Protein AF-A0AAJ2WB71-F1 (afdb_monomer)

Radius of gyration: 34.2 Å; Cα contacts (8 Å, |Δi|>4): 106; chains: 1; bounding box: 90×61×43 Å

Foldseek 3Di:
DDDPPVNVVVVVVVVVVVVVVVVVCCVVPVPPPPPPPPPPVPVPQDPWDWDDDDDVFWTWTWDDDDNWTWIWIAGRVVRDIDTFTFDPVLRVPDDTPDDDDPPRGD

Solvent-accessible surface area (backbone atoms only — not comparable to full-atom values): 6613 Å² total; per-residue (Å²): 136,84,78,51,67,70,58,55,49,50,51,56,52,49,51,52,53,50,53,51,51,54,53,50,50,49,65,69,69,45,77,80,75,75,80,70,78,74,72,69,74,70,68,76,69,75,76,74,47,74,46,81,63,89,67,99,37,45,40,37,34,44,47,77,56,96,96,42,38,30,42,35,42,32,32,60,85,74,73,44,75,47,77,41,58,31,36,63,70,52,64,7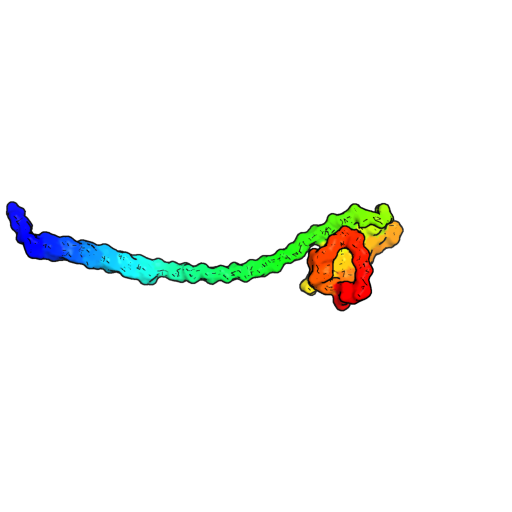0,69,53,61,78,78,60,86,87,59,98,78,48,61,106

Nearest PDB structures (foldseek):
  8vl3-assembly1_A  TM=3.536E-01  e=5.761E+00  synthetic construct

Sequence (106 aa):
MQLNKKVMLGIVIGDILLIFLWALIANITTPKVEVIENVEYIRELPKESYKIDLTDNVIVGKHYAADDYYFVVYNKEKNKGEDHLVKYDVWKSKEIGSQFSKGDEK

pLDDT: mean 70.94, std 14.24, range [37.22, 88.19]

Structure (mmCIF, N/CA/C/O backbone):
data_AF-A0AAJ2WB71-F1
#
_entry.id   AF-A0AAJ2WB71-F1
#
loop_
_atom_site.group_PDB
_atom_site.id
_atom_site.type_symbol
_atom_site.label_atom_id
_atom_site.label_alt_id
_atom_site.label_comp_id
_atom_site.label_asym_id
_atom_site.label_entity_id
_atom_site.label_seq_id
_atom_site.pdbx_PDB_ins_code
_atom_site.Cartn_x
_atom_site.Cartn_y
_atom_site.Cartn_z
_atom_site.occupancy
_atom_site.B_iso_or_equiv
_atom_site.auth_seq_id
_atom_site.auth_comp_id
_atom_site.auth_asym_id
_atom_site.auth_atom_id
_atom_site.pdbx_PDB_model_num
ATOM 1 N N . MET A 1 1 ? 63.178 48.485 -17.482 1.00 56.75 1 MET A N 1
ATOM 2 C CA . MET A 1 1 ? 63.546 47.257 -18.221 1.00 56.75 1 MET A CA 1
ATOM 3 C C . MET A 1 1 ? 62.307 46.806 -18.987 1.00 56.75 1 MET A C 1
ATOM 5 O O . MET A 1 1 ? 61.306 46.521 -18.346 1.00 56.75 1 MET A O 1
ATOM 9 N N . GLN A 1 2 ? 62.293 46.888 -20.322 1.00 68.69 2 GLN A N 1
ATOM 10 C CA . GLN A 1 2 ? 61.111 46.516 -21.114 1.00 68.69 2 GLN A CA 1
ATOM 11 C C . GLN A 1 2 ? 61.093 44.998 -21.306 1.00 68.69 2 GLN A C 1
ATOM 13 O O . GLN A 1 2 ? 62.060 44.428 -21.810 1.00 68.69 2 GLN A O 1
ATOM 18 N N . LEU A 1 3 ? 60.017 44.341 -20.875 1.00 69.88 3 LEU A N 1
ATOM 19 C CA . LEU A 1 3 ? 59.866 42.902 -21.048 1.00 69.88 3 LEU A CA 1
ATOM 20 C C . LEU A 1 3 ? 59.692 42.594 -22.542 1.00 69.88 3 LEU A C 1
ATOM 22 O O . LEU A 1 3 ? 58.840 43.180 -23.211 1.00 69.88 3 LEU A O 1
ATOM 26 N N . ASN A 1 4 ? 60.518 41.692 -23.074 1.00 85.44 4 ASN A N 1
ATOM 27 C CA . ASN A 1 4 ? 60.465 41.302 -24.480 1.00 85.44 4 ASN A CA 1
ATOM 28 C C . ASN A 1 4 ? 59.064 40.761 -24.813 1.00 85.44 4 ASN A C 1
ATOM 30 O O . ASN A 1 4 ? 58.568 39.872 -24.127 1.00 85.44 4 ASN A O 1
ATOM 34 N N . LYS A 1 5 ? 58.439 41.263 -25.885 1.00 78.06 5 LYS A N 1
ATOM 35 C CA . LYS A 1 5 ? 57.092 40.849 -26.313 1.00 78.06 5 LYS A CA 1
ATOM 36 C C . LYS A 1 5 ? 56.957 39.329 -26.489 1.00 78.06 5 LYS A C 1
ATOM 38 O O . LYS A 1 5 ? 55.903 38.787 -26.184 1.00 78.06 5 LYS A O 1
ATOM 43 N N . LYS A 1 6 ? 58.019 38.627 -26.910 1.00 82.62 6 LYS A N 1
ATOM 44 C CA . LYS A 1 6 ? 58.035 37.153 -27.003 1.00 82.62 6 LYS A CA 1
ATOM 45 C C . LYS A 1 6 ? 58.011 36.478 -25.628 1.00 82.62 6 LYS A C 1
ATOM 47 O O . LYS A 1 6 ? 57.375 35.445 -25.470 1.00 82.62 6 LYS A O 1
ATOM 52 N N . VAL A 1 7 ? 58.671 37.080 -24.638 1.00 79.81 7 VAL A N 1
ATOM 53 C CA . VAL A 1 7 ? 58.681 36.609 -23.242 1.00 79.81 7 VAL A CA 1
ATOM 54 C C . VAL A 1 7 ? 57.328 36.878 -22.587 1.00 79.81 7 VAL A C 1
ATOM 56 O O . VAL A 1 7 ? 56.778 35.995 -21.945 1.00 79.81 7 VAL A O 1
ATOM 59 N N . MET A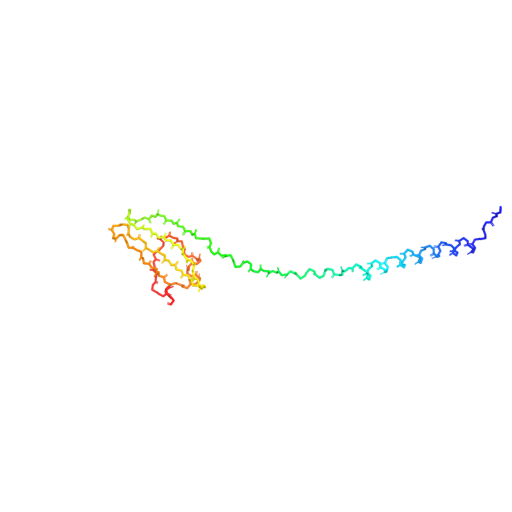 1 8 ? 56.745 38.055 -22.825 1.00 82.00 8 MET A N 1
ATOM 60 C CA . MET A 1 8 ? 55.395 38.393 -22.368 1.00 82.00 8 MET A CA 1
ATOM 61 C C . MET A 1 8 ? 54.346 37.438 -22.956 1.00 82.00 8 MET A C 1
ATOM 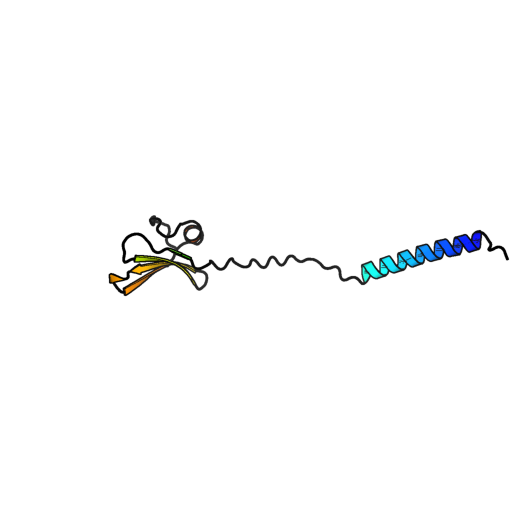63 O O . MET A 1 8 ? 53.499 36.937 -22.229 1.00 82.00 8 MET A O 1
ATOM 67 N N . LEU A 1 9 ? 54.445 37.125 -24.252 1.00 81.88 9 LEU A N 1
ATOM 68 C CA . LEU A 1 9 ? 53.563 36.161 -24.908 1.00 81.88 9 LEU A CA 1
ATOM 69 C C . LEU A 1 9 ? 53.739 34.741 -24.346 1.00 81.88 9 LEU A C 1
ATOM 71 O O . LEU A 1 9 ? 52.752 34.043 -24.144 1.00 81.88 9 LEU A O 1
ATOM 75 N N . GLY A 1 10 ? 54.977 34.333 -24.056 1.00 83.25 10 GLY A N 1
ATOM 76 C CA . GLY A 1 10 ? 55.265 33.040 -23.434 1.00 83.25 10 GLY A CA 1
ATOM 77 C C . GLY A 1 10 ? 54.639 32.890 -22.045 1.00 83.25 10 GLY A C 1
ATOM 78 O O . GLY A 1 10 ? 54.098 31.831 -21.746 1.00 83.25 10 GLY A O 1
ATOM 79 N N . ILE A 1 11 ? 54.649 33.955 -21.236 1.00 84.38 11 ILE A N 1
ATOM 80 C CA . ILE A 1 11 ? 53.999 33.975 -19.914 1.00 84.38 11 ILE A CA 1
ATOM 81 C C . ILE A 1 11 ? 52.483 33.840 -20.068 1.00 84.38 11 ILE A C 1
ATOM 83 O O . ILE A 1 11 ? 51.892 32.952 -19.469 1.00 84.38 11 ILE A O 1
ATOM 87 N N . VAL A 1 12 ? 51.869 34.638 -20.948 1.00 85.19 12 VAL A N 1
ATOM 88 C CA . VAL A 1 12 ? 50.415 34.596 -21.178 1.00 85.19 12 VAL A CA 1
ATOM 89 C C . VAL A 1 12 ? 49.961 33.217 -21.670 1.00 85.19 12 VAL A C 1
ATOM 91 O O . VAL A 1 12 ? 48.962 32.688 -21.194 1.00 85.19 12 VAL A O 1
ATOM 94 N N . ILE A 1 13 ? 50.702 32.603 -22.597 1.00 85.94 13 ILE A N 1
ATOM 95 C CA . ILE A 1 13 ? 50.395 31.250 -23.082 1.00 85.94 13 ILE A CA 1
ATOM 96 C C . ILE A 1 13 ? 50.599 30.214 -21.969 1.00 85.94 13 ILE A C 1
ATOM 98 O O . ILE A 1 13 ? 49.780 29.307 -21.827 1.00 85.94 13 ILE A O 1
ATOM 102 N N . GLY A 1 14 ? 51.661 30.352 -21.171 1.00 85.56 14 GLY A N 1
ATOM 103 C CA . GLY A 1 14 ? 51.930 29.484 -20.026 1.00 85.56 14 GLY A CA 1
ATOM 104 C C . GLY A 1 14 ? 50.805 29.517 -18.991 1.00 85.56 14 GLY A C 1
ATOM 105 O O . GLY A 1 14 ? 50.345 28.460 -18.566 1.00 85.56 14 GLY A O 1
ATOM 106 N N . ASP A 1 15 ? 50.304 30.708 -18.662 1.00 83.44 15 ASP A N 1
ATOM 107 C CA . ASP A 1 15 ? 49.196 30.893 -17.720 1.00 83.44 15 ASP A CA 1
ATOM 108 C C . ASP A 1 15 ? 47.896 30.271 -18.245 1.00 83.44 15 ASP A C 1
ATOM 110 O O . ASP A 1 15 ? 47.187 29.585 -17.506 1.00 83.44 15 ASP A O 1
ATOM 114 N N . ILE A 1 16 ? 47.605 30.434 -19.541 1.00 86.81 16 ILE A N 1
ATOM 115 C CA . ILE A 1 16 ? 46.437 29.809 -20.179 1.00 86.81 16 ILE A CA 1
ATOM 116 C C . ILE A 1 16 ? 46.534 28.281 -20.093 1.00 86.81 16 ILE A C 1
ATOM 118 O O . ILE A 1 16 ? 45.573 27.624 -19.689 1.00 86.81 16 ILE A O 1
ATOM 122 N N . LEU A 1 17 ? 47.694 27.705 -20.424 1.00 88.19 17 LEU A N 1
ATOM 123 C CA . LEU A 1 17 ? 47.917 26.259 -20.339 1.00 88.19 17 LEU A CA 1
ATOM 124 C C . LEU A 1 17 ? 47.793 25.741 -18.902 1.00 88.19 17 LEU A C 1
ATOM 126 O O . LEU A 1 17 ? 47.241 24.661 -18.691 1.00 88.19 17 LEU A O 1
ATOM 130 N N . LEU A 1 18 ? 48.252 26.519 -17.918 1.00 87.75 18 LEU A N 1
ATOM 131 C CA . LEU A 1 18 ? 48.118 26.179 -16.507 1.00 87.75 18 LEU A CA 1
ATOM 132 C C . LEU A 1 18 ? 46.638 26.099 -16.104 1.00 87.75 18 LEU A C 1
ATOM 134 O O . LEU A 1 18 ? 46.225 25.105 -15.511 1.00 87.75 18 LEU A O 1
ATOM 138 N N . ILE A 1 19 ? 45.820 27.086 -16.487 1.00 85.94 19 ILE A N 1
ATOM 139 C CA . ILE A 1 19 ? 44.368 27.095 -16.223 1.00 85.94 19 ILE A CA 1
ATOM 140 C C . ILE A 1 19 ? 43.684 25.874 -16.856 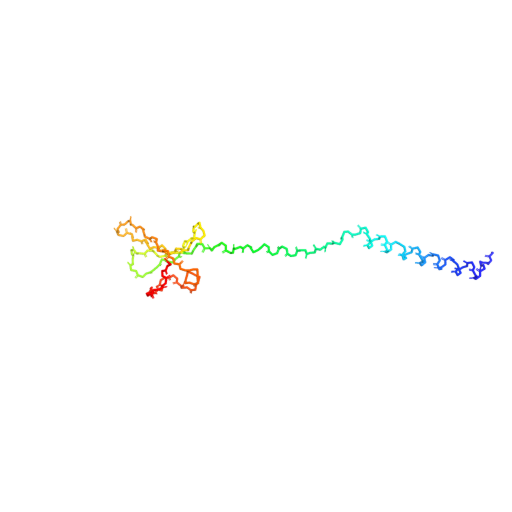1.00 85.94 19 ILE A C 1
ATOM 142 O O . ILE A 1 19 ? 42.869 25.216 -16.205 1.00 85.94 19 ILE A O 1
ATOM 146 N N . PHE A 1 20 ? 44.047 25.523 -18.095 1.00 82.31 20 PHE A N 1
ATOM 147 C CA . PHE A 1 20 ? 43.533 24.316 -18.752 1.00 82.31 20 PHE A CA 1
ATOM 148 C C . PHE A 1 20 ? 43.916 23.032 -18.006 1.00 82.31 20 PHE A C 1
ATOM 150 O O . PHE A 1 20 ? 43.088 22.128 -17.883 1.00 82.31 20 PHE A O 1
ATOM 157 N N . LEU A 1 21 ? 45.138 22.955 -17.473 1.00 84.19 21 LEU A N 1
ATOM 158 C CA . LEU A 1 21 ? 45.592 21.809 -16.686 1.00 84.19 21 LEU A CA 1
ATOM 159 C C . LEU A 1 21 ? 44.782 21.663 -15.389 1.00 84.19 21 LEU A C 1
ATOM 161 O O . LEU A 1 21 ? 44.354 20.561 -15.053 1.00 84.19 21 LEU A O 1
ATOM 165 N N . TRP A 1 22 ? 44.510 22.774 -14.698 1.00 81.00 22 TRP A N 1
ATOM 166 C CA . TRP A 1 22 ? 43.660 22.791 -13.503 1.00 81.00 22 TRP A CA 1
ATOM 167 C C . TRP A 1 22 ? 42.227 22.342 -13.806 1.00 81.00 22 TRP A C 1
ATOM 169 O O . TRP A 1 22 ? 41.669 21.542 -13.055 1.00 81.00 22 TRP A O 1
ATOM 179 N N . ALA A 1 23 ? 41.652 22.791 -14.925 1.00 78.75 23 ALA A N 1
ATOM 180 C CA . ALA A 1 23 ? 40.320 22.370 -15.356 1.00 78.75 23 ALA A CA 1
ATOM 181 C C . ALA A 1 23 ? 40.263 20.869 -15.697 1.00 78.75 23 ALA A C 1
ATOM 183 O O . ALA A 1 23 ? 39.302 20.187 -15.339 1.00 78.75 23 ALA A O 1
ATOM 184 N N . LEU A 1 24 ? 41.306 20.332 -16.341 1.00 79.81 24 LEU A N 1
ATOM 185 C CA . LEU A 1 24 ? 41.431 18.900 -16.632 1.00 79.81 24 LEU A CA 1
ATOM 186 C C . LEU A 1 24 ? 41.539 18.064 -15.357 1.00 79.81 24 LEU A C 1
ATOM 188 O O . LEU A 1 24 ? 40.840 17.060 -15.233 1.00 79.81 24 LEU A O 1
ATOM 192 N N . ILE A 1 25 ? 42.379 18.488 -14.407 1.00 80.00 25 ILE A N 1
ATOM 193 C CA . ILE A 1 25 ? 42.525 17.809 -13.115 1.00 80.00 25 ILE A CA 1
ATOM 194 C C . ILE A 1 25 ? 41.181 17.803 -12.390 1.00 80.00 25 ILE A C 1
ATOM 196 O O . ILE A 1 25 ? 40.737 16.733 -11.995 1.00 80.00 25 ILE A O 1
ATOM 200 N N . ALA A 1 26 ? 40.499 18.949 -12.295 1.00 70.62 26 ALA A N 1
ATOM 201 C CA . ALA A 1 26 ? 39.180 19.039 -11.675 1.00 70.62 26 ALA A CA 1
ATOM 202 C C . ALA A 1 26 ? 38.161 18.102 -12.342 1.00 70.62 26 ALA A C 1
ATOM 204 O O . ALA A 1 26 ? 37.419 17.418 -11.651 1.00 70.62 26 ALA A O 1
ATOM 205 N N . ASN A 1 27 ? 38.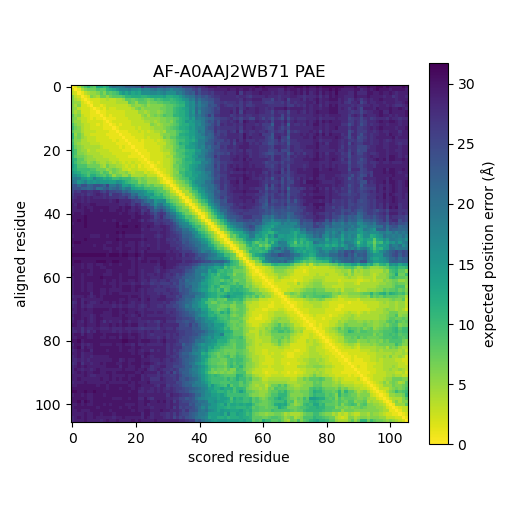148 18.000 -13.671 1.00 74.94 27 ASN A N 1
ATOM 206 C CA . ASN A 1 27 ? 37.241 17.100 -14.386 1.00 74.94 27 ASN A CA 1
ATOM 207 C C . ASN A 1 27 ? 37.549 15.600 -14.174 1.00 74.94 27 ASN A C 1
ATOM 209 O O . ASN A 1 27 ? 36.642 14.776 -14.252 1.00 74.94 27 ASN A O 1
ATOM 213 N N . ILE A 1 28 ? 38.813 15.235 -13.925 1.00 75.06 28 ILE A N 1
ATOM 214 C CA . ILE A 1 28 ? 39.223 13.845 -13.645 1.00 75.06 28 ILE A CA 1
ATOM 215 C C . ILE A 1 28 ? 38.996 13.489 -12.171 1.00 75.06 28 ILE A C 1
ATOM 217 O O . ILE A 1 28 ? 38.585 12.371 -11.868 1.00 75.06 28 ILE A O 1
ATOM 221 N N . THR A 1 29 ? 39.292 14.414 -11.255 1.00 70.75 29 THR A N 1
ATOM 222 C CA . THR A 1 29 ? 39.201 14.179 -9.807 1.00 70.75 29 THR A CA 1
ATOM 223 C C . THR A 1 29 ? 37.803 14.400 -9.258 1.00 70.75 29 THR A C 1
ATOM 225 O O . THR A 1 29 ? 37.491 13.861 -8.197 1.00 70.75 29 THR A O 1
ATOM 228 N N . THR A 1 30 ? 36.952 15.159 -9.954 1.00 70.81 30 THR A N 1
ATOM 229 C CA . THR A 1 30 ? 35.543 15.262 -9.582 1.00 70.81 30 THR A CA 1
ATOM 230 C C . THR A 1 30 ? 34.902 13.904 -9.842 1.00 70.81 30 THR A C 1
ATOM 232 O O . THR A 1 30 ? 34.872 13.462 -10.995 1.00 70.81 30 THR A O 1
ATOM 235 N N . PRO A 1 31 ? 34.397 13.217 -8.803 1.00 58.31 31 PRO A N 1
ATOM 236 C CA . PRO A 1 31 ? 33.658 11.988 -9.006 1.00 58.31 31 PRO A CA 1
ATOM 237 C C . PRO A 1 31 ? 32.494 12.312 -9.937 1.00 58.31 31 PRO A C 1
ATOM 239 O O . PRO A 1 31 ? 31.674 13.183 -9.640 1.00 58.31 31 PRO A O 1
ATOM 242 N N . LYS A 1 32 ? 32.448 11.644 -11.093 1.00 59.97 32 LYS A N 1
ATOM 243 C CA . LYS A 1 32 ? 31.270 11.677 -11.953 1.00 59.97 32 LYS A CA 1
ATOM 244 C C . LYS A 1 32 ? 30.147 11.074 -11.130 1.00 59.97 32 LYS A C 1
ATOM 246 O O . LYS A 1 32 ? 30.086 9.860 -10.959 1.00 59.97 32 LYS A O 1
ATOM 251 N N . VAL A 1 33 ? 29.318 11.938 -10.558 1.00 54.16 33 VAL A N 1
ATOM 252 C CA . VAL A 1 33 ? 28.066 11.530 -9.944 1.00 54.16 33 VAL A CA 1
ATOM 253 C C . VAL A 1 33 ? 27.212 11.049 -11.106 1.00 54.16 33 VAL A C 1
ATOM 255 O O . VAL A 1 33 ? 26.537 11.834 -11.767 1.00 54.16 33 VAL A O 1
ATOM 258 N N . GLU A 1 34 ? 27.302 9.758 -11.417 1.00 45.53 34 GLU A N 1
ATOM 259 C CA . GLU A 1 34 ? 26.176 9.084 -12.032 1.00 45.53 34 GLU A CA 1
ATOM 260 C C . GLU A 1 34 ? 25.041 9.261 -11.035 1.00 45.53 34 GLU A C 1
ATOM 262 O O . GLU A 1 34 ? 25.017 8.646 -9.967 1.00 45.53 34 GLU A O 1
ATOM 267 N N . VAL A 1 35 ? 24.132 10.181 -11.353 1.00 44.91 35 VAL A N 1
ATOM 268 C CA . VAL A 1 35 ? 22.802 10.168 -10.766 1.00 44.91 35 VAL A CA 1
ATOM 269 C C . VAL A 1 35 ? 22.165 8.909 -11.330 1.00 44.91 35 VAL A C 1
ATOM 271 O O . VAL A 1 35 ? 21.456 8.926 -12.331 1.00 44.91 35 VAL A O 1
ATOM 274 N N . ILE A 1 36 ? 22.511 7.778 -10.722 1.00 43.31 36 ILE A N 1
ATOM 275 C CA . ILE A 1 36 ? 21.680 6.600 -10.765 1.00 43.31 36 ILE A CA 1
ATOM 276 C C . ILE A 1 36 ? 20.448 7.085 -10.019 1.00 43.31 36 ILE A C 1
ATOM 278 O O . ILE A 1 36 ? 20.446 7.156 -8.788 1.00 43.31 36 ILE A O 1
ATOM 282 N N . GLU A 1 37 ? 19.437 7.530 -10.765 1.00 39.69 37 GLU A N 1
ATOM 283 C CA . GLU A 1 37 ? 18.077 7.528 -10.264 1.00 39.69 37 GLU A CA 1
ATOM 284 C C . GLU A 1 37 ? 17.795 6.067 -9.909 1.00 39.69 37 GLU A C 1
ATOM 286 O O . GLU A 1 37 ? 17.230 5.297 -10.682 1.00 39.69 37 GLU A O 1
ATOM 291 N N . ASN A 1 38 ? 18.226 5.658 -8.715 1.00 39.00 38 ASN A N 1
ATOM 292 C CA . ASN A 1 38 ? 17.515 4.659 -7.962 1.00 39.00 38 ASN A CA 1
ATOM 293 C C . ASN A 1 38 ? 16.169 5.319 -7.702 1.00 39.00 38 ASN A C 1
ATOM 295 O O . ASN A 1 38 ? 15.931 5.915 -6.653 1.00 39.00 38 ASN A O 1
ATOM 299 N N . VAL A 1 39 ? 15.296 5.240 -8.708 1.00 46.28 39 VAL A N 1
ATOM 300 C CA . VAL A 1 39 ? 13.863 5.202 -8.500 1.00 46.28 39 VAL A CA 1
ATOM 301 C C . VAL A 1 39 ? 13.666 3.922 -7.709 1.00 46.28 39 VAL A C 1
ATOM 303 O O . VAL A 1 39 ? 13.325 2.862 -8.232 1.00 46.28 39 VAL A O 1
ATOM 306 N N . GLU A 1 40 ? 13.976 4.008 -6.419 1.00 37.22 40 GLU A N 1
ATOM 307 C CA . GLU A 1 40 ? 13.335 3.188 -5.432 1.00 37.22 40 GLU A CA 1
ATOM 308 C C . GLU A 1 40 ? 11.868 3.513 -5.677 1.00 37.22 40 GLU A C 1
ATOM 310 O O . GLU A 1 40 ? 11.378 4.593 -5.339 1.00 37.22 40 GLU A O 1
ATOM 315 N N . TYR A 1 41 ? 11.194 2.633 -6.422 1.00 38.69 41 TYR A N 1
ATOM 316 C CA . TYR A 1 41 ? 9.756 2.554 -6.364 1.00 38.69 41 TYR A CA 1
ATOM 317 C C . TYR A 1 41 ? 9.505 2.295 -4.889 1.00 38.69 41 TYR A C 1
ATOM 319 O O . TYR A 1 41 ? 9.507 1.152 -4.430 1.00 3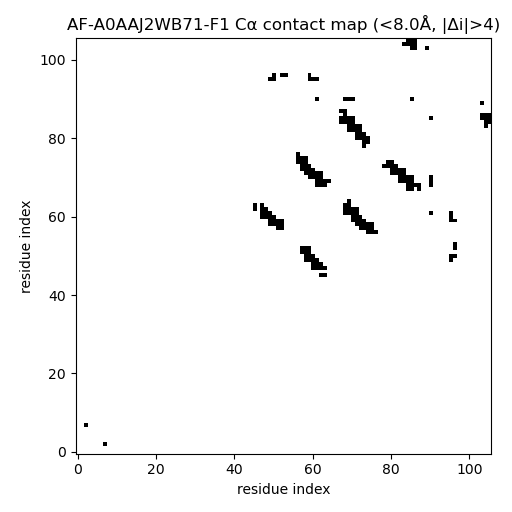8.69 41 TYR A O 1
ATOM 327 N N . ILE A 1 42 ? 9.323 3.379 -4.137 1.00 39.62 42 ILE A N 1
ATOM 328 C CA . ILE A 1 42 ? 8.501 3.367 -2.956 1.00 39.62 42 ILE A CA 1
ATOM 329 C C . ILE A 1 42 ? 7.211 2.825 -3.545 1.00 39.62 42 ILE A C 1
ATOM 331 O O . ILE A 1 42 ? 6.463 3.559 -4.191 1.00 39.62 42 ILE A O 1
ATOM 335 N N . ARG A 1 43 ? 7.012 1.497 -3.465 1.00 42.44 43 ARG A N 1
ATOM 336 C CA . ARG A 1 43 ? 5.681 0.921 -3.571 1.00 42.44 43 ARG A CA 1
ATOM 337 C C . ARG A 1 43 ? 4.897 1.850 -2.684 1.00 42.44 43 ARG A C 1
ATOM 339 O O . ARG A 1 43 ? 5.226 1.937 -1.501 1.00 42.44 43 ARG A O 1
ATOM 346 N N . GLU A 1 44 ? 4.001 2.633 -3.273 1.00 46.94 44 GLU A N 1
ATOM 347 C CA . GLU A 1 44 ? 3.059 3.420 -2.508 1.00 46.94 44 GLU A CA 1
ATOM 348 C C . GLU A 1 44 ? 2.346 2.378 -1.661 1.00 46.94 44 GLU A C 1
ATOM 350 O O . GLU A 1 44 ? 1.458 1.674 -2.147 1.00 46.94 44 GLU A O 1
ATOM 355 N N . LEU A 1 45 ? 2.866 2.158 -0.449 1.00 47.91 45 LEU A N 1
ATOM 356 C CA . LEU A 1 45 ? 2.318 1.195 0.471 1.00 47.91 45 LEU A CA 1
ATOM 357 C C . LEU A 1 45 ? 0.923 1.731 0.678 1.00 47.91 45 LEU A C 1
ATOM 359 O O . LEU A 1 45 ? 0.783 2.908 1.046 1.00 47.91 45 LEU A O 1
ATOM 363 N N . PRO A 1 46 ? -0.088 0.956 0.281 1.00 52.69 46 PRO A N 1
ATOM 364 C CA . PRO A 1 46 ? -1.366 1.560 0.065 1.00 52.69 46 PRO A CA 1
ATOM 365 C C . PRO A 1 46 ? -1.843 2.143 1.386 1.00 52.69 46 PRO A C 1
ATOM 367 O O . PRO A 1 46 ? -1.924 1.424 2.379 1.00 52.69 46 PRO A O 1
ATOM 370 N N . LYS A 1 47 ? -2.072 3.461 1.427 1.00 53.25 47 LYS A N 1
ATOM 371 C CA . LYS A 1 47 ? -2.571 4.107 2.640 1.00 53.25 47 LYS A CA 1
ATOM 372 C C . LYS A 1 47 ? -3.873 3.408 3.006 1.00 53.25 47 LYS A C 1
ATOM 374 O O . LYS A 1 47 ? -4.836 3.466 2.235 1.00 53.25 47 LYS A O 1
ATOM 379 N N . GLU A 1 48 ? -3.872 2.730 4.151 1.00 54.50 48 GLU A N 1
ATOM 380 C CA . GLU A 1 48 ? -5.073 2.119 4.699 1.00 54.50 48 GLU A CA 1
ATOM 381 C C . GLU A 1 48 ? -6.130 3.216 4.793 1.00 54.50 48 GLU A C 1
ATOM 383 O O . GLU A 1 48 ? -5.954 4.244 5.450 1.00 54.50 48 GLU A O 1
ATOM 388 N N . SER A 1 49 ? -7.191 3.040 4.019 1.00 56.69 49 SER A N 1
ATOM 389 C CA . SER A 1 49 ? -8.282 3.993 3.921 1.00 56.69 49 SER A CA 1
ATOM 390 C C . SER A 1 49 ? -9.538 3.279 4.379 1.00 56.69 49 SER A C 1
ATOM 392 O O . SER A 1 49 ? -9.859 2.177 3.928 1.00 56.69 49 SER A O 1
ATOM 394 N N . TYR A 1 50 ? -10.224 3.904 5.326 1.00 53.09 50 TYR A N 1
ATOM 395 C CA . TYR A 1 50 ? -11.496 3.450 5.854 1.00 53.09 50 TYR A CA 1
ATOM 396 C C . TYR A 1 50 ? -12.550 4.494 5.497 1.00 53.09 50 TYR A C 1
ATOM 398 O O . TYR A 1 50 ? -12.330 5.697 5.641 1.00 53.09 50 TYR A O 1
ATOM 406 N N . LYS A 1 51 ? -13.703 4.037 5.013 1.00 51.72 51 LYS A N 1
ATOM 407 C CA . LYS A 1 51 ? -14.892 4.875 4.854 1.00 51.72 51 LYS A CA 1
ATOM 408 C C . LYS A 1 51 ? -16.030 4.134 5.530 1.00 51.72 51 LYS A C 1
ATOM 410 O O . LYS A 1 51 ? -16.344 2.999 5.190 1.00 51.72 51 LYS A O 1
ATOM 415 N N . ILE A 1 52 ? -16.601 4.771 6.535 1.00 51.22 52 ILE A N 1
ATOM 416 C CA . ILE A 1 52 ? -17.736 4.246 7.279 1.00 51.22 52 ILE A CA 1
ATOM 417 C C . ILE A 1 52 ? -18.967 4.808 6.579 1.00 51.22 52 ILE A C 1
ATOM 419 O O . ILE A 1 52 ? -19.250 5.974 6.819 1.00 51.22 52 ILE A O 1
ATOM 423 N N . ASP A 1 53 ? -19.646 4.053 5.701 1.00 52.91 53 ASP A N 1
ATOM 424 C CA . ASP A 1 53 ? -21.087 4.289 5.505 1.00 52.91 53 ASP A CA 1
ATOM 425 C C . ASP A 1 53 ? -21.881 3.243 4.689 1.00 52.91 53 ASP A C 1
ATOM 427 O O . ASP A 1 53 ? -21.331 2.609 3.788 1.00 52.91 53 ASP A O 1
ATOM 431 N N . LEU A 1 54 ? -23.202 3.222 4.974 1.00 51.00 54 LEU A N 1
ATOM 432 C CA . LEU A 1 54 ? -24.375 2.693 4.237 1.00 51.00 54 LEU A CA 1
ATOM 433 C C . LEU A 1 54 ? -25.104 1.423 4.735 1.00 51.00 54 LEU A C 1
ATOM 435 O O . LEU A 1 54 ? -25.756 0.773 3.927 1.00 51.00 54 LEU A O 1
ATOM 439 N N . THR A 1 55 ? -25.091 1.087 6.036 1.00 51.72 55 THR A N 1
ATOM 440 C CA . THR A 1 55 ? -26.232 0.433 6.753 1.00 51.72 55 THR A CA 1
ATOM 441 C C . THR A 1 55 ? -26.006 0.397 8.282 1.00 51.72 55 THR A C 1
ATOM 443 O O . THR A 1 55 ? -26.079 -0.668 8.872 1.00 51.72 55 THR A O 1
ATOM 446 N N . AS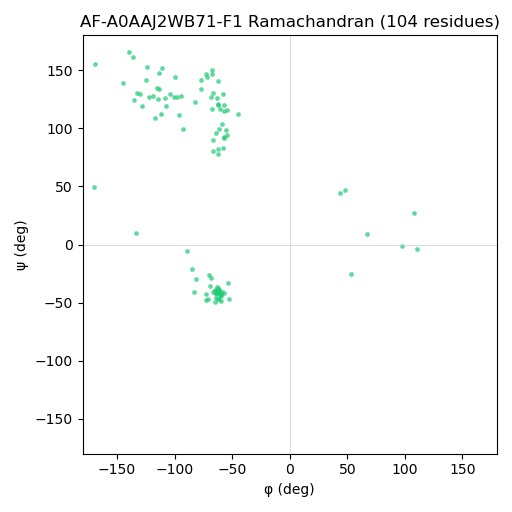P A 1 56 ? -25.642 1.516 8.928 1.00 56.84 56 ASP A N 1
ATOM 447 C CA . ASP A 1 56 ? -25.402 1.733 10.387 1.00 56.84 56 ASP A CA 1
ATOM 448 C C . ASP A 1 56 ? -24.420 0.800 11.151 1.00 56.84 56 ASP A C 1
ATOM 450 O O . ASP A 1 56 ? -23.768 1.220 12.109 1.00 56.84 56 ASP A O 1
ATOM 454 N N . ASN A 1 57 ? -24.197 -0.431 10.698 1.00 63.38 57 ASN A N 1
ATOM 455 C CA . ASN A 1 57 ? -23.527 -1.503 11.414 1.00 63.38 57 ASN A CA 1
ATOM 456 C C . ASN A 1 57 ? -22.487 -2.239 10.564 1.00 63.38 57 ASN A C 1
ATOM 458 O O . ASN A 1 57 ? -21.971 -3.258 11.005 1.00 63.38 57 ASN A O 1
ATOM 462 N N . VAL A 1 58 ? -22.134 -1.747 9.374 1.00 66.38 58 VAL A N 1
ATOM 463 C CA . VAL A 1 58 ? -21.063 -2.327 8.547 1.00 66.38 58 VAL A CA 1
ATOM 464 C C . VAL A 1 58 ? -19.995 -1.275 8.249 1.00 66.38 58 VAL A C 1
ATOM 466 O O . VAL A 1 58 ? -20.302 -0.180 7.788 1.00 66.38 58 VAL A O 1
ATOM 469 N N . ILE A 1 59 ? -18.735 -1.598 8.535 1.00 67.69 59 ILE A N 1
ATOM 470 C CA . ILE A 1 59 ? -17.552 -0.816 8.165 1.00 67.69 59 ILE A CA 1
ATOM 471 C C . ILE A 1 59 ? -16.887 -1.529 6.995 1.00 67.69 59 ILE A C 1
ATOM 473 O O . ILE A 1 59 ? -16.616 -2.724 7.084 1.00 67.69 59 ILE A O 1
ATOM 477 N N . VAL A 1 60 ? -16.596 -0.794 5.923 1.00 74.44 60 VAL A N 1
ATOM 478 C CA . VAL A 1 60 ? -15.818 -1.312 4.796 1.00 74.44 60 VAL A CA 1
ATOM 479 C C . VAL A 1 60 ? -14.488 -0.568 4.736 1.00 74.44 60 VAL A C 1
ATOM 481 O O . VAL A 1 60 ? -14.433 0.657 4.862 1.00 74.44 60 VAL A O 1
ATOM 484 N N . GLY A 1 61 ? -13.400 -1.306 4.573 1.00 73.38 61 GLY A N 1
ATOM 485 C CA . GLY A 1 61 ? -12.050 -0.760 4.527 1.00 73.38 61 GLY A CA 1
ATOM 486 C C . GLY A 1 61 ? -11.196 -1.443 3.476 1.00 73.38 61 GLY A C 1
ATOM 487 O O . GLY A 1 61 ? -11.544 -2.501 2.950 1.00 73.38 61 GLY A O 1
ATOM 488 N N . LYS A 1 62 ? -10.064 -0.819 3.170 1.00 81.06 62 LYS A N 1
ATOM 489 C CA . LYS A 1 62 ? -9.017 -1.413 2.345 1.00 81.06 62 LYS A CA 1
ATOM 490 C C . LYS A 1 62 ? -7.827 -1.763 3.227 1.00 81.06 62 LYS A C 1
ATOM 492 O O . LYS A 1 62 ? -7.308 -0.887 3.916 1.00 81.06 62 LYS A O 1
ATOM 497 N N . HIS A 1 63 ? -7.392 -3.013 3.160 1.00 79.50 63 HIS A N 1
ATOM 498 C CA . HIS A 1 63 ? -6.223 -3.513 3.874 1.00 79.50 63 HIS A CA 1
ATOM 499 C C . HIS A 1 63 ? -5.226 -4.139 2.893 1.00 79.50 63 HIS A C 1
ATOM 501 O O . HIS A 1 63 ? -5.600 -4.602 1.811 1.00 79.50 63 HIS A O 1
ATOM 507 N N . TYR A 1 64 ? -3.952 -4.114 3.265 1.00 80.62 64 TYR A N 1
ATOM 508 C CA . TYR A 1 64 ? -2.853 -4.709 2.519 1.00 80.62 64 TYR A CA 1
ATOM 509 C C . TYR A 1 64 ? -1.948 -5.467 3.490 1.00 80.62 64 TYR A C 1
ATOM 511 O O . TYR A 1 64 ? -1.431 -4.881 4.442 1.00 80.62 64 TYR A O 1
ATOM 519 N N . ALA A 1 65 ? -1.731 -6.753 3.226 1.00 78.56 65 ALA A N 1
ATOM 520 C CA . ALA A 1 65 ? -0.835 -7.598 4.007 1.00 78.56 65 ALA A CA 1
ATOM 521 C C . ALA A 1 65 ? -0.133 -8.611 3.109 1.00 78.56 65 ALA A C 1
ATOM 523 O O . ALA A 1 65 ? -0.760 -9.200 2.237 1.00 78.56 65 ALA A O 1
ATOM 524 N N . ALA A 1 66 ? 1.161 -8.832 3.364 1.00 83.06 66 ALA A N 1
ATOM 525 C CA . ALA A 1 66 ? 1.965 -9.878 2.727 1.00 83.06 66 ALA A CA 1
ATOM 526 C C . ALA A 1 66 ? 1.819 -9.945 1.189 1.00 83.06 66 ALA A C 1
ATOM 528 O O . ALA A 1 66 ? 1.633 -11.019 0.632 1.00 83.06 66 ALA A O 1
ATOM 529 N N . ASP A 1 67 ? 1.902 -8.791 0.515 1.00 79.81 67 ASP A N 1
ATOM 530 C CA . ASP A 1 67 ? 1.752 -8.642 -0.947 1.00 79.81 67 ASP A CA 1
ATOM 531 C C . ASP A 1 67 ? 0.348 -8.927 -1.515 1.00 79.81 67 ASP A C 1
ATOM 533 O O . ASP A 1 67 ? 0.153 -8.910 -2.734 1.00 79.81 67 ASP A O 1
ATOM 537 N N . ASP A 1 68 ? -0.646 -9.107 -0.650 1.00 85.00 68 ASP A N 1
ATOM 538 C CA . ASP A 1 68 ? -2.039 -9.307 -1.019 1.00 85.00 68 ASP A CA 1
ATOM 539 C C . ASP A 1 68 ? -2.919 -8.110 -0.640 1.00 85.00 68 ASP A C 1
ATOM 541 O O . ASP A 1 68 ? -2.656 -7.349 0.299 1.00 85.00 68 ASP A O 1
ATOM 545 N N . TYR A 1 69 ? -3.989 -7.942 -1.415 1.00 83.44 69 TYR A N 1
ATOM 546 C CA . TYR A 1 69 ? -4.900 -6.808 -1.337 1.00 83.44 69 TYR A CA 1
ATOM 547 C C . TYR A 1 69 ? -6.272 -7.278 -0.877 1.00 83.44 69 TYR A C 1
ATOM 549 O O . TYR A 1 69 ? -6.872 -8.155 -1.500 1.00 83.44 69 TYR A O 1
ATOM 557 N N . TYR A 1 70 ? -6.782 -6.667 0.189 1.00 83.00 70 TYR A N 1
ATOM 558 C CA . TYR A 1 70 ? -8.017 -7.085 0.837 1.00 83.00 70 TYR A CA 1
ATOM 559 C C . TYR A 1 70 ? -9.013 -5.934 0.921 1.00 83.00 70 TYR A C 1
ATOM 561 O O . TYR A 1 70 ? -8.655 -4.785 1.213 1.00 83.00 70 TYR A O 1
ATOM 569 N N . PHE A 1 71 ? -10.285 -6.261 0.723 1.00 81.12 71 PHE A N 1
ATOM 570 C CA . PHE A 1 71 ? -11.373 -5.477 1.288 1.00 81.12 71 PHE A CA 1
ATOM 571 C C . PHE A 1 71 ? -11.791 -6.095 2.611 1.00 81.12 71 PHE A C 1
ATOM 573 O O . PHE A 1 71 ? -12.084 -7.285 2.675 1.00 81.12 71 PHE A O 1
ATOM 580 N N . VAL A 1 72 ? -11.841 -5.272 3.648 1.00 78.81 72 VAL A N 1
ATOM 581 C CA . VAL A 1 72 ? -12.298 -5.6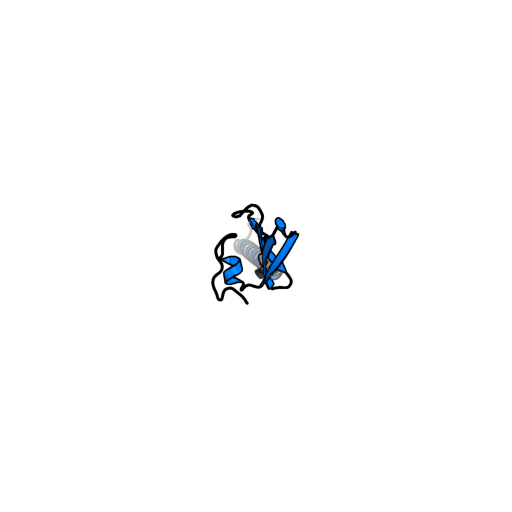77 4.975 1.00 78.81 72 VAL A CA 1
ATOM 582 C C . VAL A 1 72 ? -13.746 -5.254 5.109 1.00 78.81 72 VAL A C 1
ATOM 584 O O . VAL A 1 72 ? -14.067 -4.082 4.901 1.00 78.81 72 VAL A O 1
ATOM 587 N N . VAL A 1 73 ? -14.614 -6.192 5.467 1.00 79.25 73 VAL A N 1
ATOM 588 C CA . VAL A 1 73 ? -16.017 -5.935 5.784 1.00 79.25 73 VAL A CA 1
ATOM 589 C C . VAL A 1 73 ? -16.235 -6.321 7.238 1.00 79.25 73 VAL A C 1
ATOM 591 O O . VAL A 1 73 ? -16.232 -7.494 7.600 1.00 79.25 73 VAL A O 1
ATOM 594 N N . TYR A 1 74 ? -16.418 -5.327 8.098 1.00 74.31 74 TYR A N 1
ATOM 595 C CA . TYR A 1 74 ? -16.670 -5.535 9.517 1.00 74.31 74 TYR A CA 1
ATOM 596 C C . TYR A 1 74 ? -18.122 -5.234 9.859 1.00 74.31 74 TYR A C 1
ATOM 598 O O . TYR A 1 74 ? -18.584 -4.107 9.706 1.00 74.31 74 TYR A O 1
ATOM 606 N N . ASN A 1 75 ? -18.838 -6.236 10.363 1.00 77.06 75 ASN A N 1
ATOM 607 C CA . ASN A 1 75 ? -20.202 -6.097 10.845 1.00 77.06 75 ASN A CA 1
ATOM 608 C C . ASN A 1 75 ? -20.200 -5.891 12.373 1.00 77.06 75 ASN A C 1
ATOM 610 O O . ASN A 1 75 ? -19.888 -6.811 13.133 1.00 77.06 75 ASN A O 1
ATOM 614 N N . LYS A 1 76 ? -20.582 -4.688 12.814 1.00 71.81 76 LYS A N 1
ATOM 615 C CA . LYS A 1 76 ? -20.720 -4.265 14.215 1.00 71.81 76 LYS A CA 1
ATOM 616 C C . LYS A 1 76 ? -21.778 -5.067 14.978 1.00 71.81 76 LYS A C 1
ATOM 618 O O . LYS A 1 76 ? -21.523 -5.423 16.121 1.00 71.81 76 LYS A O 1
ATOM 623 N N . GLU A 1 77 ? -22.924 -5.392 14.370 1.00 78.19 77 GLU A N 1
ATOM 624 C CA . GLU A 1 77 ? -23.985 -6.188 15.026 1.00 78.19 77 GLU A CA 1
ATOM 625 C C . GLU A 1 77 ? -23.513 -7.599 15.364 1.00 78.19 77 GLU A C 1
ATOM 627 O O . GLU A 1 77 ? -23.817 -8.134 16.427 1.00 78.19 77 GLU A O 1
ATOM 632 N N . LYS A 1 78 ? -22.760 -8.209 14.446 1.00 80.94 78 LYS A N 1
ATOM 633 C CA . LYS A 1 78 ? -22.235 -9.570 14.598 1.00 80.94 78 LYS A CA 1
ATOM 634 C C . LYS A 1 78 ? -20.875 -9.604 15.294 1.00 80.94 78 LYS A C 1
ATOM 636 O O . LYS A 1 78 ? -20.366 -10.694 15.539 1.00 80.94 78 LYS A O 1
ATOM 641 N N . ASN A 1 79 ? -20.286 -8.435 15.564 1.00 77.56 79 ASN A N 1
ATOM 642 C CA . ASN A 1 79 ? -18.908 -8.262 16.019 1.00 77.56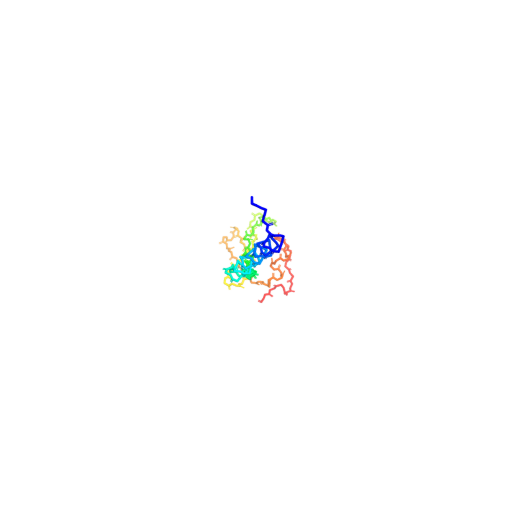 79 ASN A CA 1
ATOM 643 C C . ASN A 1 79 ? -17.917 -9.157 15.244 1.00 77.56 79 ASN A C 1
ATOM 645 O O . ASN A 1 79 ? -17.076 -9.839 15.830 1.00 77.56 79 ASN A O 1
ATOM 649 N N . LYS A 1 80 ? -18.066 -9.208 13.915 1.00 77.62 80 LYS A N 1
ATOM 650 C CA . LYS A 1 80 ? -17.298 -10.102 13.039 1.00 77.62 80 LYS A CA 1
ATOM 651 C C . LYS A 1 80 ? -16.750 -9.329 11.845 1.00 77.62 80 LYS A C 1
ATOM 653 O O . LYS A 1 80 ? -17.500 -8.623 11.174 1.00 77.62 80 LYS A O 1
ATOM 658 N N . GLY A 1 81 ? -15.454 -9.493 11.593 1.00 78.19 81 GLY A N 1
ATOM 659 C CA . GLY A 1 81 ? -14.778 -9.042 10.378 1.00 78.19 81 GLY A CA 1
ATOM 660 C C . GLY A 1 81 ? -14.595 -10.184 9.386 1.00 78.19 81 GLY A C 1
ATOM 661 O O . GLY A 1 81 ? -14.369 -11.325 9.792 1.00 78.19 81 GLY A O 1
ATOM 662 N N . GLU A 1 82 ? -14.712 -9.869 8.103 1.00 80.75 82 GLU A N 1
ATOM 663 C CA . GLU A 1 82 ? -14.398 -10.763 6.994 1.00 80.75 82 GLU A CA 1
ATOM 664 C C . GLU A 1 82 ? -13.479 -10.036 6.011 1.00 80.75 82 GLU A C 1
ATOM 666 O O . GLU A 1 82 ? -13.766 -8.912 5.589 1.00 80.75 82 GLU A O 1
ATOM 671 N N . ASP A 1 83 ? -12.377 -10.695 5.662 1.00 81.69 83 ASP A N 1
ATOM 672 C CA . ASP A 1 83 ? -11.406 -10.195 4.698 1.00 81.69 83 ASP A CA 1
ATOM 673 C C . ASP A 1 83 ? -11.643 -10.879 3.354 1.00 81.69 83 ASP A C 1
ATOM 675 O O . ASP A 1 83 ? -11.677 -12.108 3.254 1.00 81.69 83 ASP A O 1
ATOM 679 N N . HIS A 1 84 ? -11.786 -10.075 2.307 1.00 82.88 84 HIS A N 1
ATOM 680 C CA . HIS A 1 84 ? -11.991 -10.543 0.945 1.00 82.88 84 HIS A CA 1
ATOM 681 C C . HIS A 1 84 ? -10.770 -10.213 0.101 1.00 82.88 84 HIS A C 1
ATOM 683 O O . HIS A 1 84 ? -10.489 -9.042 -0.171 1.00 82.88 84 HIS A O 1
ATOM 689 N N . LEU A 1 85 ? -10.059 -11.258 -0.317 1.00 85.75 85 LEU A N 1
ATOM 690 C CA . LEU A 1 85 ? -8.921 -11.140 -1.216 1.00 85.75 85 LEU A CA 1
ATOM 691 C C . LEU A 1 85 ? -9.388 -10.669 -2.598 1.00 85.75 85 LEU A C 1
ATOM 693 O O . LEU A 1 85 ? -10.308 -11.233 -3.193 1.00 85.75 85 LEU A O 1
ATOM 697 N N . VAL A 1 86 ? -8.730 -9.642 -3.123 1.00 84.81 86 VAL A N 1
ATOM 698 C CA . VAL A 1 86 ? -9.062 -9.041 -4.414 1.00 84.81 86 VAL A CA 1
ATOM 699 C C . VAL A 1 86 ? -7.821 -8.761 -5.247 1.00 84.81 86 VAL A C 1
ATOM 701 O O . VAL A 1 86 ? -6.692 -8.680 -4.760 1.00 84.81 86 VAL A O 1
ATOM 704 N N . LYS A 1 87 ? -8.035 -8.594 -6.551 1.00 86.50 87 LYS A N 1
ATOM 705 C CA . LYS A 1 87 ? -6.981 -8.174 -7.482 1.00 86.50 87 LYS A CA 1
ATOM 706 C C . LYS A 1 87 ? -6.551 -6.734 -7.192 1.00 86.50 87 LYS A C 1
ATOM 708 O O . LYS A 1 87 ? -7.382 -5.890 -6.856 1.00 86.50 87 LYS A O 1
ATOM 713 N N . TYR A 1 88 ? -5.270 -6.433 -7.416 1.00 82.56 88 TYR A N 1
ATOM 714 C CA . TYR A 1 88 ? -4.702 -5.093 -7.212 1.00 82.56 88 TYR A CA 1
ATOM 715 C C . TYR A 1 88 ? -5.478 -3.993 -7.950 1.00 82.56 88 TYR A C 1
ATOM 717 O O . TYR A 1 88 ? -5.828 -2.978 -7.350 1.00 82.56 88 TYR A O 1
ATOM 725 N N . ASP A 1 89 ? -5.796 -4.207 -9.229 1.00 83.75 89 ASP A N 1
ATOM 726 C CA . ASP A 1 89 ? -6.470 -3.194 -10.050 1.00 83.75 89 ASP A CA 1
ATOM 727 C C . ASP A 1 89 ? -7.865 -2.857 -9.514 1.00 83.75 89 ASP A C 1
ATOM 729 O O . ASP A 1 89 ? -8.275 -1.695 -9.515 1.00 83.75 89 ASP A O 1
ATOM 733 N N . VAL A 1 90 ? -8.573 -3.857 -8.985 1.00 83.31 90 VAL A N 1
ATOM 734 C CA . VAL A 1 90 ? -9.887 -3.689 -8.350 1.00 83.31 90 VAL A CA 1
ATOM 735 C C . VAL A 1 90 ? -9.737 -2.968 -7.013 1.00 83.31 90 VAL A C 1
ATOM 737 O O . VAL A 1 90 ? -10.447 -1.997 -6.749 1.00 83.31 90 VAL A O 1
ATOM 740 N N . TRP A 1 91 ? -8.777 -3.398 -6.192 1.00 83.44 91 TRP A N 1
ATOM 741 C CA . TRP A 1 91 ? -8.477 -2.791 -4.899 1.00 83.44 91 TRP A CA 1
ATOM 742 C C . TRP A 1 91 ? -8.109 -1.307 -5.032 1.00 83.44 91 TRP A C 1
ATOM 744 O O . TRP A 1 91 ? -8.581 -0.476 -4.255 1.00 83.44 91 TRP A O 1
ATOM 754 N N . LYS A 1 92 ? -7.322 -0.941 -6.051 1.00 82.44 92 LYS A N 1
ATOM 755 C CA . LYS A 1 92 ? -6.899 0.442 -6.315 1.00 82.44 92 LYS A CA 1
ATOM 756 C C . LYS A 1 92 ? -8.033 1.303 -6.868 1.00 82.44 92 LYS A C 1
ATOM 758 O O . LYS A 1 92 ? -8.230 2.414 -6.383 1.00 82.44 92 LYS A O 1
ATOM 763 N N . SER A 1 93 ? -8.765 0.804 -7.865 1.00 82.12 93 SER A N 1
ATOM 764 C CA . SER A 1 93 ? -9.739 1.602 -8.626 1.00 82.12 93 SER A CA 1
ATOM 765 C C . SER A 1 93 ? -11.096 1.767 -7.945 1.00 82.12 93 SER A C 1
ATOM 767 O O . SER A 1 93 ? -11.744 2.792 -8.148 1.00 82.12 93 SER A O 1
ATOM 769 N N . LYS A 1 94 ? -11.543 0.801 -7.130 1.00 75.44 94 LYS A N 1
ATOM 770 C CA . LYS A 1 94 ? -12.869 0.880 -6.504 1.00 75.44 94 LYS A CA 1
ATOM 771 C C . LYS A 1 94 ? -12.899 1.834 -5.319 1.00 75.44 94 LYS A C 1
ATOM 773 O O . LYS A 1 94 ? -12.067 1.747 -4.413 1.00 75.44 94 LYS A O 1
ATOM 778 N N . GLU A 1 95 ? -13.913 2.691 -5.271 1.00 71.44 95 GLU A N 1
ATOM 779 C CA . GLU A 1 95 ? -14.213 3.483 -4.080 1.00 71.44 95 GLU A CA 1
ATOM 780 C C . GLU A 1 95 ? -14.793 2.602 -2.967 1.00 71.44 95 GLU A C 1
ATOM 782 O O . GLU A 1 95 ? -15.569 1.676 -3.223 1.00 71.44 95 GLU A O 1
ATOM 787 N N . ILE A 1 96 ? -14.450 2.916 -1.715 1.00 68.75 96 ILE A N 1
ATOM 788 C CA . ILE A 1 96 ? -15.000 2.228 -0.541 1.00 68.75 96 ILE A CA 1
ATOM 789 C C . ILE A 1 96 ? -16.519 2.465 -0.490 1.00 68.75 96 ILE A C 1
ATOM 791 O O . ILE A 1 96 ? -16.967 3.614 -0.525 1.00 68.75 96 ILE A O 1
ATOM 795 N N . GLY A 1 97 ? -17.294 1.377 -0.422 1.00 62.25 97 GLY A N 1
ATOM 796 C CA . GLY A 1 97 ? -18.763 1.389 -0.483 1.00 62.25 97 GLY A CA 1
ATOM 797 C C . GLY A 1 97 ? -19.357 1.091 -1.868 1.00 62.25 97 GLY A C 1
ATOM 798 O O . GLY A 1 97 ? -20.576 1.033 -2.006 1.00 62.25 97 GLY A O 1
ATOM 799 N N . SER A 1 98 ? -18.528 0.873 -2.895 1.00 67.88 98 SER A N 1
ATOM 800 C CA . SER A 1 98 ? -19.001 0.452 -4.224 1.00 67.88 98 SER A CA 1
ATOM 801 C C . SER A 1 98 ? -19.464 -1.009 -4.226 1.00 67.88 98 SER A C 1
ATOM 803 O O . SER A 1 98 ? -18.870 -1.853 -3.556 1.00 67.88 98 SER A O 1
ATOM 805 N N . GLN A 1 99 ? -20.482 -1.339 -5.030 1.00 66.50 99 GLN A N 1
ATOM 806 C CA . GLN A 1 99 ? -20.950 -2.722 -5.180 1.00 66.50 99 GLN A CA 1
ATOM 807 C C . GLN A 1 99 ? -19.864 -3.643 -5.761 1.00 66.50 99 GLN A C 1
ATOM 809 O O . GLN A 1 99 ? -19.125 -3.275 -6.682 1.00 66.50 99 GLN A O 1
ATOM 814 N N . PHE A 1 100 ? -19.792 -4.869 -5.239 1.00 65.06 100 PHE A N 1
ATOM 815 C CA . PHE A 1 100 ? -18.941 -5.934 -5.767 1.00 65.06 100 PHE A CA 1
ATOM 816 C C . PHE A 1 100 ? -19.543 -6.550 -7.029 1.00 65.06 100 PHE A C 1
ATOM 818 O O . PHE A 1 100 ? -20.755 -6.722 -7.139 1.00 65.06 100 PHE A O 1
ATOM 825 N N . SER A 1 101 ? -18.684 -6.868 -7.992 1.00 73.00 101 SER A N 1
ATOM 826 C CA . SER A 1 101 ? -19.044 -7.558 -9.226 1.00 73.00 101 SER A CA 1
ATOM 827 C C . SER A 1 101 ? -18.390 -8.934 -9.246 1.00 73.00 101 SER A C 1
ATOM 829 O O . SER A 1 101 ? -17.293 -9.142 -8.727 1.00 73.00 101 SER A O 1
ATOM 831 N N . LYS A 1 102 ? -19.066 -9.902 -9.863 1.00 71.25 102 LYS A N 1
ATOM 832 C CA . LYS A 1 102 ? -18.530 -11.257 -10.009 1.00 71.25 102 LYS A CA 1
ATOM 833 C C . LYS A 1 102 ? -17.245 -11.213 -10.852 1.00 71.25 102 LYS A C 1
ATOM 835 O O . LYS A 1 102 ? -17.296 -10.789 -12.002 1.00 71.25 102 LYS A O 1
ATOM 840 N N . GLY A 1 103 ? -16.122 -11.670 -10.288 1.00 72.12 103 GLY A N 1
ATOM 841 C CA . GLY A 1 103 ? -14.798 -11.672 -10.940 1.00 72.12 103 GLY A CA 1
ATOM 842 C C . GLY A 1 103 ? -13.771 -10.689 -10.358 1.00 72.12 103 GLY A C 1
ATOM 843 O O . GLY A 1 103 ? -12.612 -10.704 -10.786 1.00 72.12 103 GLY A O 1
ATOM 844 N N . ASP A 1 104 ? -14.184 -9.880 -9.380 1.00 76.69 104 ASP A N 1
ATOM 845 C CA . ASP A 1 104 ? -13.314 -8.978 -8.610 1.00 76.69 104 ASP A CA 1
ATOM 846 C C . ASP A 1 104 ? -12.355 -9.722 -7.661 1.00 76.69 104 ASP A C 1
ATOM 848 O O . ASP A 1 104 ? -11.272 -9.231 -7.328 1.00 76.69 104 ASP A O 1
ATOM 852 N N . GLU A 1 105 ? -12.768 -10.919 -7.253 1.00 78.81 105 GLU A N 1
ATOM 853 C CA . GLU A 1 105 ? -12.035 -11.840 -6.391 1.00 78.81 105 GLU A CA 1
ATOM 854 C C . GLU A 1 105 ? -10.782 -12.379 -7.103 1.00 78.81 105 GLU A C 1
ATOM 856 O O . GLU A 1 105 ? -10.729 -12.475 -8.340 1.00 78.81 105 GLU A O 1
ATOM 861 N N . LYS A 1 106 ? -9.756 -12.694 -6.309 1.00 77.12 106 LYS A N 1
ATOM 862 C CA . LYS A 1 106 ? -8.501 -13.299 -6.768 1.00 77.12 106 LYS A CA 1
ATOM 863 C C . LYS A 1 106 ? -8.503 -14.799 -6.500 1.00 77.12 106 LYS A C 1
ATOM 865 O O . LYS A 1 106 ? -8.918 -15.190 -5.390 1.00 77.12 106 LYS A O 1
#

Secondary structure (DSSP, 8-state):
-PPPHHHHHHHHHHHHHHHHHHHHHHHHHS------------------EEE--SSSSEEEEEEEETTEEEEEEEETTTTEEEEEEE-HHHHHHSPTTPPP-TT-B-

Mean predicted aligned error: 17.7 Å